Protein AF-X0TA16-F1 (afdb_monomer_lite)

Secondary structure (DSSP, 8-state):
-------------S------TT----------S-B-TTS-BHHHHHHHHHHTS-TTTHHHHHHHHHHHHTTT-TTHHHHHHHHHHHHGGGSSS-PPPPHHHHT-

Organism: NCBI:txid412755

Sequence (104 aa):
MKAKTDRLRVTRTQHRFLPDPQRVILRPFLPGEEVFVDGRSRVGLVLDRILALPEEEIPAAWEEVRAAFSFRHRDLESVLEDHFRLVSRHIEDPEPLSPERERL

Structure (mmCIF, N/CA/C/O backbone):
data_AF-X0TA16-F1
#
_entry.id   AF-X0TA16-F1
#
loop_
_atom_site.group_PDB
_atom_site.id
_atom_site.type_symbol
_atom_site.label_atom_id
_atom_site.label_alt_id
_atom_site.label_comp_id
_atom_site.label_asym_id
_atom_site.label_entity_id
_atom_site.label_seq_id
_atom_site.pdbx_PDB_ins_code
_atom_site.Cartn_x
_atom_site.Cartn_y
_atom_site.Cartn_z
_atom_site.occupancy
_atom_site.B_iso_or_equiv
_atom_site.auth_seq_id
_atom_site.auth_comp_id
_atom_site.auth_asym_id
_atom_site.auth_atom_id
_atom_site.pdbx_PDB_model_num
ATOM 1 N N . MET A 1 1 ? -10.951 -36.074 34.759 1.00 42.47 1 MET A N 1
ATOM 2 C CA . MET A 1 1 ? -11.322 -34.827 35.467 1.00 42.47 1 MET A CA 1
ATOM 3 C C . MET A 1 1 ? -11.616 -33.757 34.419 1.00 42.47 1 MET A C 1
ATOM 5 O O . MET A 1 1 ? -10.707 -33.402 33.686 1.00 42.47 1 MET A O 1
ATOM 9 N N . LYS A 1 2 ? -12.875 -33.318 34.257 1.00 46.97 2 LYS A N 1
ATOM 10 C CA . LYS A 1 2 ? -13.238 -32.230 33.325 1.00 46.97 2 LYS A CA 1
ATOM 11 C C . LYS A 1 2 ? -13.129 -30.893 34.060 1.00 46.97 2 LYS A C 1
ATOM 13 O O . LYS A 1 2 ? -13.751 -30.738 35.108 1.00 46.97 2 LYS A O 1
ATOM 18 N N . ALA A 1 3 ? -12.353 -29.951 33.526 1.00 57.47 3 ALA A N 1
ATOM 19 C CA . ALA A 1 3 ? -12.289 -28.593 34.054 1.00 57.47 3 ALA A CA 1
ATOM 20 C C . ALA A 1 3 ? -13.668 -27.925 33.928 1.00 57.47 3 ALA A C 1
ATOM 22 O O . ALA A 1 3 ? -14.276 -27.921 32.857 1.00 57.47 3 ALA A O 1
ATOM 23 N N . LYS A 1 4 ? -14.179 -27.398 35.043 1.00 61.16 4 LYS A N 1
ATOM 24 C CA . LYS A 1 4 ? -15.394 -26.583 35.093 1.00 61.16 4 LYS A CA 1
ATOM 25 C C . LYS A 1 4 ? -15.046 -25.236 34.457 1.00 61.16 4 LYS A C 1
ATOM 27 O O . LYS A 1 4 ? -14.289 -24.469 35.042 1.00 61.16 4 LYS A O 1
ATOM 32 N N . THR A 1 5 ? -15.547 -24.963 33.257 1.00 68.56 5 THR A N 1
ATOM 33 C CA . THR A 1 5 ? -15.447 -23.626 32.663 1.00 68.56 5 THR A CA 1
ATOM 34 C C . THR A 1 5 ? -16.354 -22.699 33.458 1.00 68.56 5 THR A C 1
ATOM 36 O O . THR A 1 5 ? -17.576 -22.731 33.302 1.00 68.56 5 THR A O 1
ATOM 39 N N . ASP A 1 6 ? -15.763 -21.928 34.365 1.00 76.00 6 ASP A N 1
ATOM 40 C CA . ASP A 1 6 ? -16.482 -20.888 35.084 1.00 76.00 6 ASP A CA 1
ATOM 41 C C . ASP A 1 6 ? -16.924 -19.812 34.083 1.00 76.00 6 ASP A C 1
ATOM 43 O O . ASP A 1 6 ? -16.156 -19.393 33.210 1.00 76.00 6 ASP A O 1
ATOM 47 N N . ARG A 1 7 ? -18.198 -19.420 34.129 1.00 78.50 7 ARG A N 1
ATOM 48 C CA . ARG A 1 7 ? -18.746 -18.461 33.163 1.00 78.50 7 ARG A CA 1
ATOM 49 C C . ARG A 1 7 ? -18.310 -17.060 33.569 1.00 78.50 7 ARG A C 1
ATOM 51 O O . ARG A 1 7 ? -18.802 -16.522 34.558 1.00 78.50 7 ARG A O 1
ATOM 58 N N . LEU A 1 8 ? -17.437 -16.450 32.768 1.00 86.44 8 LEU A N 1
ATOM 59 C CA . LEU A 1 8 ? -17.092 -15.034 32.896 1.00 86.44 8 LEU A CA 1
ATOM 60 C C . LEU A 1 8 ? -18.375 -14.188 32.867 1.00 86.44 8 LEU A C 1
ATOM 62 O O . LEU A 1 8 ? -19.149 -14.244 31.908 1.00 86.44 8 LEU A O 1
ATOM 66 N N . ARG A 1 9 ? -18.611 -13.404 33.926 1.00 88.69 9 ARG A N 1
ATOM 67 C CA . ARG A 1 9 ? -19.695 -12.415 33.952 1.00 88.69 9 ARG A CA 1
ATOM 68 C C . ARG A 1 9 ? -19.293 -11.234 33.076 1.00 88.69 9 ARG A C 1
ATOM 70 O O . ARG A 1 9 ? -18.419 -10.457 33.446 1.00 88.69 9 ARG A O 1
ATOM 77 N N . VAL A 1 10 ? -19.941 -11.111 31.922 1.00 90.19 10 VAL A N 1
ATOM 78 C CA . VAL A 1 10 ? -19.732 -10.010 30.976 1.00 90.19 10 VAL A CA 1
ATOM 79 C C . VAL A 1 10 ? -20.980 -9.130 30.960 1.00 90.19 10 VAL A C 1
ATOM 81 O O . VAL A 1 10 ? -22.078 -9.625 30.709 1.00 90.19 10 VAL A O 1
ATOM 84 N N . THR A 1 11 ? -20.816 -7.827 31.193 1.00 91.81 11 THR A N 1
ATOM 85 C CA . THR A 1 11 ? -21.889 -6.827 31.070 1.00 91.81 11 THR A CA 1
ATOM 86 C C . THR A 1 11 ? -21.610 -5.952 29.856 1.00 91.81 11 THR A C 1
ATOM 88 O O . THR A 1 11 ? -20.540 -5.353 29.751 1.00 91.81 11 THR A O 1
ATOM 91 N N . ARG A 1 12 ? -22.562 -5.869 28.920 1.00 91.06 12 ARG A N 1
ATOM 92 C CA . ARG A 1 12 ? -22.422 -5.013 27.736 1.00 91.06 12 ARG A CA 1
ATOM 93 C C . ARG A 1 12 ? -22.478 -3.543 28.154 1.00 91.06 12 ARG A C 1
ATOM 95 O O . ARG A 1 12 ? -23.380 -3.141 28.882 1.00 91.06 12 ARG A O 1
ATOM 102 N N . THR A 1 13 ? -21.531 -2.743 27.676 1.00 95.19 13 THR A N 1
ATOM 103 C CA . THR A 1 13 ? -21.551 -1.292 27.901 1.00 95.19 13 THR A CA 1
ATOM 104 C C . THR A 1 13 ? -22.472 -0.594 26.891 1.00 95.19 13 THR A C 1
ATOM 106 O O . THR A 1 13 ? -22.822 -1.168 25.859 1.00 95.19 13 THR A O 1
ATOM 109 N N . GLN A 1 14 ? -22.864 0.651 27.176 1.00 95.44 14 GLN A N 1
ATOM 110 C CA . GLN A 1 14 ? -23.693 1.466 26.273 1.00 95.44 14 GLN A CA 1
ATOM 111 C C . GLN A 1 14 ? -22.920 1.987 25.043 1.00 95.44 14 GLN A C 1
ATOM 113 O O . GLN A 1 14 ? -23.527 2.508 24.109 1.00 95.44 14 GLN A O 1
ATOM 118 N N . HIS A 1 15 ? -21.588 1.853 25.021 1.00 94.94 15 HIS A N 1
ATOM 119 C CA . HIS A 1 15 ? -20.748 2.354 23.935 1.00 94.94 15 HIS A CA 1
ATOM 120 C C . HIS A 1 15 ? -21.041 1.609 22.627 1.00 94.94 15 HIS A C 1
ATOM 122 O O . HIS A 1 15 ? -21.081 0.375 22.585 1.00 94.94 15 HIS A O 1
ATOM 128 N N . ARG A 1 16 ? -21.210 2.366 21.540 1.00 91.00 16 ARG A N 1
ATOM 129 C CA . ARG A 1 16 ? -21.351 1.837 20.182 1.00 91.00 16 ARG A CA 1
ATOM 130 C C . ARG A 1 16 ? -20.199 2.340 19.326 1.00 91.00 16 ARG A C 1
ATOM 132 O O . ARG A 1 16 ? -20.000 3.543 19.206 1.00 91.00 16 ARG A O 1
ATOM 139 N N . PHE A 1 17 ? -19.474 1.413 18.715 1.00 87.31 17 PHE A N 1
ATOM 140 C CA . PHE A 1 17 ? -18.512 1.721 17.665 1.00 87.31 17 PHE A CA 1
ATOM 141 C C . PHE A 1 17 ? -19.229 1.574 16.326 1.00 87.31 17 PHE A C 1
ATOM 143 O O . PHE A 1 17 ? -19.694 0.484 15.993 1.00 87.31 17 PHE A O 1
ATOM 150 N N . LEU A 1 18 ? -19.384 2.684 15.609 1.00 91.50 18 LEU A N 1
ATOM 151 C CA . LEU A 1 18 ? -19.914 2.691 14.249 1.00 91.50 18 LEU A CA 1
ATOM 152 C C . LEU A 1 18 ? -18.765 2.511 13.248 1.00 91.50 18 LEU A C 1
ATOM 154 O O . LEU A 1 18 ? -17.624 2.853 13.580 1.00 91.50 18 LEU A O 1
ATOM 158 N N . PRO A 1 19 ? -19.045 1.987 12.042 1.00 88.56 19 PRO A N 1
ATOM 159 C CA . PRO A 1 19 ? -18.080 2.010 10.955 1.00 88.56 19 PRO A CA 1
ATOM 160 C C . PRO A 1 19 ? -17.626 3.443 10.690 1.00 88.56 19 PRO A C 1
ATOM 162 O O . PRO A 1 19 ? -18.442 4.358 10.596 1.00 88.56 19 PRO A O 1
ATOM 165 N N . ASP A 1 20 ? -16.320 3.616 10.574 1.00 88.38 20 ASP A N 1
ATOM 166 C CA . ASP A 1 20 ? -15.684 4.888 10.278 1.00 88.38 20 ASP A CA 1
ATOM 167 C C . ASP A 1 20 ? -14.619 4.603 9.213 1.00 88.38 20 ASP A C 1
ATOM 169 O O . ASP A 1 20 ? -13.615 3.957 9.527 1.00 88.38 20 ASP A O 1
ATOM 173 N N . PRO A 1 21 ? -14.840 5.012 7.950 1.00 84.62 21 PRO A N 1
ATOM 174 C CA . PRO A 1 21 ? -13.924 4.710 6.854 1.00 84.62 21 PRO A CA 1
ATOM 175 C C . PRO A 1 21 ? -12.555 5.381 7.025 1.00 84.62 21 PRO A C 1
ATOM 177 O O . PRO A 1 21 ? -11.609 5.011 6.339 1.00 84.62 21 PRO A O 1
ATOM 180 N N . GLN A 1 22 ? -12.416 6.334 7.954 1.00 82.88 22 GLN A N 1
ATOM 181 C CA . GLN A 1 22 ? -11.126 6.941 8.279 1.00 82.88 22 GLN A CA 1
ATOM 182 C C . GLN A 1 22 ? -10.277 6.058 9.209 1.00 82.88 22 GLN A C 1
ATOM 184 O O . GLN A 1 22 ? -9.081 6.312 9.369 1.00 82.88 22 GLN A O 1
ATOM 189 N N . ARG A 1 23 ? -10.862 5.018 9.825 1.00 86.38 23 ARG A N 1
ATOM 190 C CA . ARG A 1 23 ? -10.159 4.062 10.696 1.00 86.38 23 ARG A CA 1
ATOM 191 C C . ARG A 1 23 ? -9.557 2.931 9.878 1.00 86.38 23 ARG A C 1
ATOM 193 O O . ARG A 1 23 ? -10.067 1.812 9.851 1.00 86.38 23 ARG A O 1
ATOM 200 N N . VAL A 1 24 ? -8.447 3.242 9.230 1.00 88.25 24 VAL A N 1
ATOM 201 C CA . VAL A 1 24 ? -7.621 2.273 8.510 1.00 88.25 24 VAL A CA 1
ATOM 202 C C . VAL A 1 24 ? -6.568 1.649 9.431 1.00 88.25 24 VAL A C 1
ATOM 204 O O . VAL A 1 24 ? -6.139 2.254 10.416 1.00 88.25 24 VAL A O 1
ATOM 207 N N . ILE A 1 25 ? -6.163 0.417 9.125 1.00 91.00 25 ILE A N 1
ATOM 208 C CA . ILE A 1 25 ? -5.070 -0.290 9.801 1.00 91.00 25 ILE A CA 1
ATOM 209 C C . ILE A 1 25 ? -4.057 -0.744 8.755 1.00 91.00 25 ILE A C 1
ATOM 211 O O . ILE A 1 25 ? -4.448 -1.177 7.676 1.00 91.00 25 ILE A O 1
ATOM 215 N N . LEU A 1 26 ? -2.769 -0.730 9.095 1.00 91.31 26 LEU A N 1
ATOM 216 C CA . LEU A 1 26 ? -1.709 -1.261 8.230 1.00 91.31 26 LEU A CA 1
ATOM 217 C C . LEU A 1 26 ? -1.544 -2.779 8.368 1.00 91.31 26 LEU A C 1
ATOM 219 O O . LEU A 1 26 ? -0.446 -3.301 8.260 1.00 91.31 26 LEU A O 1
ATOM 223 N N . ARG A 1 27 ? -2.616 -3.514 8.672 1.00 90.69 27 ARG A N 1
ATOM 224 C CA . ARG A 1 27 ? -2.535 -4.975 8.681 1.00 90.69 27 ARG A CA 1
ATOM 225 C C . ARG A 1 27 ? -2.662 -5.450 7.233 1.00 90.69 27 ARG A C 1
ATOM 227 O O . ARG A 1 27 ? -3.699 -5.160 6.634 1.00 90.69 27 ARG A O 1
ATOM 234 N N . PRO A 1 28 ? -1.685 -6.193 6.684 1.00 87.94 28 PRO A N 1
ATOM 235 C CA . PRO A 1 28 ? -1.768 -6.640 5.307 1.00 87.94 28 PRO A CA 1
ATOM 236 C C . PRO A 1 28 ? -2.958 -7.587 5.166 1.00 87.94 28 PRO A C 1
ATOM 238 O O . PRO A 1 28 ? -3.153 -8.502 5.975 1.00 87.94 28 PRO A O 1
ATOM 241 N N . PHE A 1 29 ? -3.768 -7.347 4.141 1.00 85.00 29 PHE A N 1
ATOM 242 C CA . PHE A 1 29 ? -4.852 -8.231 3.745 1.00 85.00 29 PHE A CA 1
ATOM 243 C C . PHE A 1 29 ? -4.453 -8.898 2.435 1.00 85.00 29 PHE A C 1
ATOM 245 O O . PHE A 1 29 ? -4.476 -8.266 1.382 1.00 85.00 29 PHE A O 1
ATOM 252 N N . LEU A 1 30 ? -4.055 -10.167 2.515 1.00 78.88 30 LEU A N 1
ATOM 253 C CA . LEU A 1 30 ? -3.643 -10.960 1.361 1.00 78.88 30 LEU A CA 1
ATOM 254 C C . LEU A 1 30 ? -4.791 -11.897 0.968 1.00 78.88 30 LEU A C 1
ATOM 256 O O . LEU A 1 30 ? -4.950 -12.948 1.594 1.00 78.88 30 LEU A O 1
ATOM 260 N N . PRO A 1 31 ? -5.615 -11.542 -0.034 1.00 64.75 31 PRO A N 1
ATOM 261 C CA . PRO A 1 31 ? -6.642 -12.433 -0.557 1.00 64.75 31 PRO A CA 1
ATOM 262 C C . PRO A 1 31 ? -5.979 -13.574 -1.345 1.00 64.75 31 PRO A C 1
ATOM 264 O O . PRO A 1 31 ? -5.802 -13.502 -2.559 1.00 64.75 31 PRO A O 1
ATOM 267 N N . GLY A 1 32 ? -5.548 -14.604 -0.616 1.00 59.34 32 GLY A N 1
ATOM 268 C CA . GLY A 1 32 ? -4.853 -15.782 -1.139 1.00 59.34 32 GLY A CA 1
ATOM 269 C C . GLY A 1 32 ? -5.695 -17.061 -1.194 1.00 59.34 32 GLY A C 1
ATOM 270 O O . GLY A 1 32 ? -5.206 -18.062 -1.702 1.00 59.34 32 GLY A O 1
ATOM 271 N N . GLU A 1 33 ? -6.936 -17.050 -0.695 1.00 54.66 33 GLU A N 1
ATOM 272 C CA . GLU A 1 33 ? -7.827 -18.232 -0.697 1.00 54.66 33 GLU A CA 1
ATOM 273 C C . GLU A 1 33 ? -8.896 -18.194 -1.803 1.00 54.66 33 GLU A C 1
ATOM 275 O O . GLU A 1 33 ? -9.534 -19.202 -2.095 1.00 54.66 33 GLU A O 1
ATOM 280 N N . GLU A 1 34 ? -9.064 -17.052 -2.469 1.00 61.84 34 GLU A N 1
ATOM 281 C CA . GLU A 1 34 ? -10.001 -16.883 -3.581 1.00 61.84 34 GLU A CA 1
ATOM 282 C C . GLU A 1 34 ? -9.235 -16.999 -4.904 1.00 61.84 34 GLU A C 1
ATOM 284 O O . GLU A 1 34 ? -8.853 -16.002 -5.520 1.00 61.84 34 GLU A O 1
ATOM 289 N N . VAL A 1 35 ? -8.943 -18.234 -5.316 1.00 62.88 35 VAL A N 1
ATOM 290 C CA . VAL A 1 35 ? -8.475 -18.515 -6.680 1.00 62.88 35 VAL A CA 1
ATOM 291 C C . VAL A 1 35 ? -9.673 -18.345 -7.614 1.00 62.88 35 VAL A C 1
ATOM 293 O O . VAL A 1 35 ? -10.704 -18.995 -7.427 1.00 62.88 35 VAL A O 1
ATOM 296 N N . PHE A 1 36 ? -9.567 -17.447 -8.595 1.00 66.56 36 PHE A N 1
ATOM 297 C CA . PHE A 1 36 ? -10.617 -17.272 -9.597 1.00 66.56 36 PHE A CA 1
ATOM 298 C C . PHE A 1 36 ? -10.734 -18.520 -10.484 1.00 66.56 36 PHE A C 1
ATOM 300 O O . PHE A 1 36 ? -9.832 -19.353 -10.546 1.00 66.56 36 PHE A O 1
ATOM 307 N N . VAL A 1 37 ? -11.853 -18.653 -11.203 1.00 69.38 37 VAL A N 1
ATOM 308 C CA . VAL A 1 37 ? -12.117 -19.801 -12.097 1.00 69.38 37 VAL A CA 1
ATOM 309 C C . VAL A 1 37 ? -11.015 -19.982 -13.154 1.00 69.38 37 VAL A C 1
ATOM 311 O O . VAL A 1 37 ? -10.784 -21.093 -13.619 1.00 69.38 37 VAL A O 1
ATOM 314 N N . ASP A 1 38 ? -10.310 -18.907 -13.506 1.00 73.62 38 ASP A N 1
ATOM 315 C CA . ASP A 1 38 ? -9.193 -18.892 -14.455 1.00 73.62 38 ASP A CA 1
ATOM 316 C C . ASP A 1 38 ? -7.822 -19.215 -13.822 1.00 73.62 38 ASP A C 1
ATOM 318 O O . ASP A 1 38 ? -6.798 -19.120 -14.494 1.00 73.62 38 ASP A O 1
ATOM 322 N N . GLY A 1 39 ? -7.786 -19.596 -12.540 1.00 73.50 39 GLY A N 1
ATOM 323 C CA . GLY A 1 39 ? -6.569 -19.979 -11.823 1.00 73.50 39 GLY A CA 1
ATOM 324 C C . GLY A 1 39 ? -5.735 -18.808 -11.297 1.00 73.50 39 GLY A C 1
ATOM 325 O O . GLY A 1 39 ? -4.729 -19.044 -10.627 1.00 73.50 39 GLY A O 1
ATOM 326 N N . ARG A 1 40 ? -6.134 -17.552 -11.547 1.00 75.94 40 ARG A N 1
ATOM 327 C CA . ARG A 1 40 ? -5.396 -16.378 -11.060 1.00 75.94 40 ARG A CA 1
ATOM 328 C C . ARG A 1 40 ? -5.761 -16.057 -9.616 1.00 75.94 40 ARG A C 1
ATOM 330 O O . ARG A 1 40 ? -6.921 -16.145 -9.210 1.00 75.94 40 ARG A O 1
ATOM 337 N N . SER A 1 41 ? -4.766 -15.649 -8.830 1.00 83.25 41 SER A N 1
ATOM 338 C CA . SER A 1 41 ? -4.998 -15.119 -7.486 1.00 83.25 41 SER A CA 1
ATOM 339 C C . SER A 1 41 ? -5.341 -13.633 -7.560 1.00 83.25 41 SER A C 1
ATOM 341 O O . SER A 1 41 ? -4.843 -12.897 -8.417 1.00 83.25 41 SER A O 1
ATOM 343 N N . ARG A 1 42 ? -6.167 -13.159 -6.624 1.00 85.19 42 ARG A N 1
ATOM 344 C CA . ARG A 1 42 ? -6.461 -11.726 -6.514 1.00 85.19 42 ARG A CA 1
ATOM 345 C C . ARG A 1 42 ? -5.207 -10.889 -6.254 1.00 85.19 42 ARG A C 1
ATOM 347 O O . ARG A 1 42 ? -5.140 -9.767 -6.741 1.00 85.19 42 ARG A O 1
ATOM 354 N N . VAL A 1 43 ? -4.233 -11.434 -5.522 1.00 87.44 43 VAL A N 1
ATOM 355 C CA . VAL A 1 43 ? -2.933 -10.783 -5.294 1.00 87.44 43 VAL A CA 1
ATOM 356 C C . VAL A 1 43 ? -2.195 -10.577 -6.617 1.00 87.44 43 VAL A C 1
ATOM 358 O O . VAL A 1 43 ? -1.809 -9.449 -6.903 1.00 87.44 43 VAL A O 1
ATOM 361 N N . GLY A 1 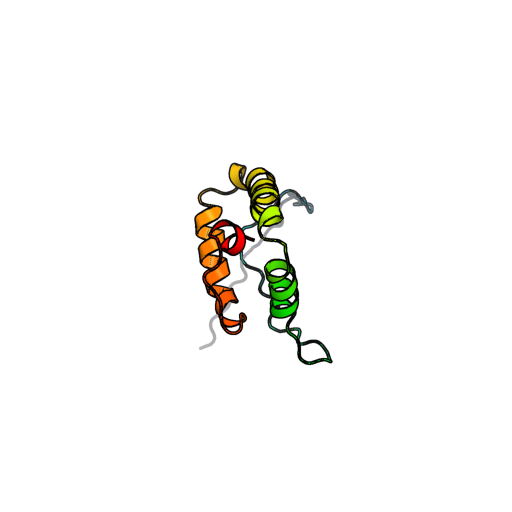44 ? -2.081 -11.616 -7.455 1.00 87.31 44 GLY A N 1
ATOM 362 C CA . GLY A 1 44 ? -1.414 -11.5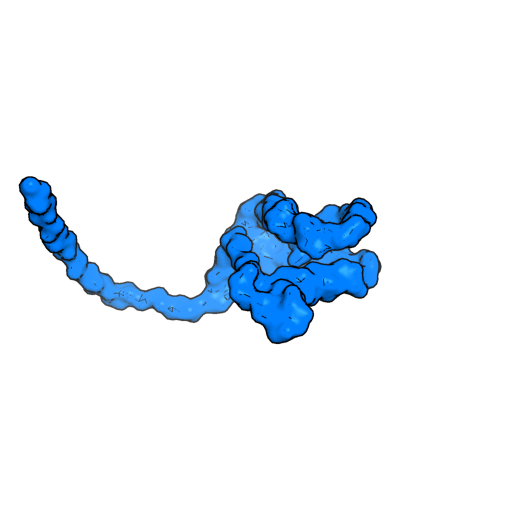20 -8.761 1.00 87.31 44 GLY A CA 1
ATOM 363 C C . GLY A 1 44 ? -2.031 -10.441 -9.652 1.00 87.31 44 GLY A C 1
ATOM 364 O O . GLY A 1 44 ? -1.331 -9.559 -10.122 1.00 87.31 44 GLY A O 1
ATOM 365 N N . LEU A 1 45 ? -3.365 -10.404 -9.758 1.00 88.25 45 LEU A N 1
ATOM 366 C CA . LEU A 1 45 ? -4.066 -9.386 -10.557 1.00 88.25 45 LEU A CA 1
ATOM 367 C C . LEU A 1 45 ? -3.850 -7.942 -10.083 1.00 88.25 45 LEU A C 1
ATOM 369 O O . LEU A 1 45 ? -4.024 -7.005 -10.862 1.00 88.25 45 LEU A O 1
ATOM 373 N N . VAL A 1 46 ? -3.592 -7.735 -8.791 1.00 90.25 46 VAL A N 1
ATOM 374 C CA . VAL A 1 46 ? -3.277 -6.403 -8.256 1.00 90.25 46 VAL A CA 1
ATOM 375 C C . VAL A 1 46 ? -1.829 -6.051 -8.571 1.00 90.25 46 VAL A C 1
ATOM 377 O O . VAL A 1 46 ? -1.587 -4.947 -9.053 1.00 90.25 46 VAL A O 1
ATOM 380 N N . LEU A 1 47 ? -0.901 -6.993 -8.383 1.00 90.38 47 LEU A N 1
ATOM 381 C CA . LEU A 1 47 ? 0.506 -6.801 -8.734 1.00 90.38 47 LEU A CA 1
ATOM 382 C C . LEU A 1 47 ? 0.675 -6.499 -10.223 1.00 90.38 47 LEU A C 1
ATOM 384 O O . LEU A 1 47 ? 1.330 -5.518 -10.547 1.00 90.38 47 LEU A O 1
ATOM 388 N N . ASP A 1 48 ? 0.002 -7.231 -11.115 1.00 90.94 48 ASP A N 1
ATOM 389 C CA . ASP A 1 48 ? 0.043 -6.981 -12.564 1.00 90.94 48 ASP A CA 1
ATOM 390 C C . ASP A 1 48 ? -0.321 -5.529 -12.906 1.00 90.94 48 ASP A C 1
ATOM 392 O O . ASP A 1 48 ? 0.290 -4.910 -13.773 1.00 90.94 48 ASP A O 1
ATOM 396 N N . ARG A 1 49 ? -1.311 -4.953 -12.209 1.00 92.88 49 ARG A N 1
ATOM 397 C CA . ARG A 1 49 ? -1.731 -3.560 -12.425 1.00 92.88 49 ARG A CA 1
ATOM 398 C C . ARG A 1 49 ? -0.694 -2.566 -11.925 1.00 92.88 49 ARG A C 1
ATOM 400 O O . ARG A 1 49 ? -0.450 -1.585 -12.613 1.00 92.88 49 ARG A O 1
ATOM 407 N N . ILE A 1 50 ? -0.108 -2.812 -10.753 1.00 93.56 50 ILE A N 1
ATOM 408 C CA . ILE A 1 50 ? 0.938 -1.953 -10.179 1.00 93.56 50 ILE A CA 1
ATOM 409 C C . ILE A 1 50 ? 2.200 -2.014 -11.046 1.00 93.56 50 ILE A C 1
ATOM 411 O O . ILE A 1 50 ? 2.798 -0.982 -11.327 1.00 93.56 50 ILE A O 1
ATOM 415 N N . LEU A 1 51 ? 2.583 -3.200 -11.527 1.00 92.69 51 LEU A N 1
ATOM 416 C CA . LEU A 1 51 ? 3.724 -3.393 -12.425 1.00 92.69 51 LEU A CA 1
ATOM 417 C C . LE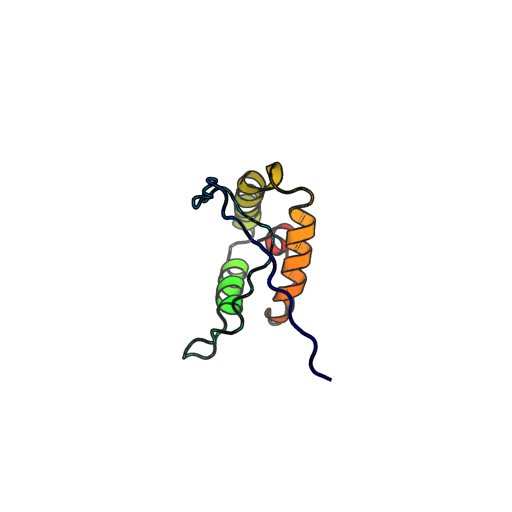U A 1 51 ? 3.486 -2.780 -13.814 1.00 92.69 51 LEU A C 1
ATOM 419 O O . LEU A 1 51 ? 4.426 -2.289 -14.428 1.00 92.69 51 LEU A O 1
ATOM 423 N N . ALA A 1 52 ? 2.238 -2.732 -14.285 1.00 94.06 52 ALA A N 1
ATOM 424 C CA . ALA A 1 52 ? 1.880 -2.090 -15.550 1.00 94.06 52 ALA A CA 1
ATOM 425 C C . ALA A 1 52 ? 1.815 -0.551 -15.491 1.00 94.06 52 ALA A C 1
ATOM 427 O O . ALA A 1 52 ? 1.671 0.074 -16.543 1.00 94.06 52 ALA A O 1
ATOM 428 N N . LEU A 1 53 ? 1.899 0.071 -14.305 1.00 95.25 53 LEU A N 1
ATOM 429 C CA . LEU A 1 53 ? 1.954 1.533 -14.202 1.00 95.25 53 LEU A CA 1
ATOM 430 C C . LEU A 1 53 ? 3.230 2.074 -14.878 1.00 95.25 53 LEU A C 1
ATOM 432 O O . LEU A 1 53 ? 4.312 1.519 -14.638 1.00 95.25 53 LEU A O 1
ATOM 436 N N . PRO A 1 54 ? 3.139 3.154 -15.678 1.00 95.19 54 PRO A N 1
ATOM 437 C CA . PRO A 1 54 ? 4.309 3.841 -16.221 1.00 95.19 54 PRO A CA 1
ATOM 438 C C . PRO A 1 54 ? 5.220 4.357 -15.103 1.00 95.19 54 PRO A C 1
ATOM 440 O O . PRO A 1 54 ? 4.736 4.818 -14.069 1.00 95.19 54 PRO A O 1
ATOM 443 N N . GLU A 1 55 ? 6.540 4.298 -15.295 1.00 93.12 55 GLU A N 1
ATOM 444 C CA . GLU A 1 55 ? 7.501 4.689 -14.251 1.00 93.12 55 GLU A CA 1
ATOM 445 C C . GLU A 1 55 ? 7.369 6.171 -13.869 1.00 93.12 55 GLU A C 1
ATOM 447 O O . GLU A 1 55 ? 7.555 6.541 -12.714 1.00 93.12 55 GLU A O 1
ATOM 452 N N . GLU A 1 56 ? 6.964 7.021 -14.810 1.00 96.00 56 GLU A N 1
ATOM 453 C CA . GLU A 1 56 ? 6.692 8.439 -14.583 1.00 96.00 56 GLU A CA 1
ATOM 454 C C . GLU A 1 56 ? 5.465 8.711 -13.692 1.00 96.00 56 GLU A C 1
ATOM 456 O O . GLU A 1 56 ? 5.377 9.784 -13.092 1.00 96.00 56 GLU A O 1
ATOM 461 N N . GLU A 1 57 ? 4.530 7.760 -13.575 1.00 96.88 57 GLU A N 1
ATOM 462 C CA . GLU A 1 57 ? 3.321 7.893 -12.747 1.00 96.88 57 GLU A CA 1
ATOM 463 C C . GLU A 1 57 ? 3.552 7.436 -11.298 1.00 96.88 57 GLU A C 1
ATOM 465 O O . GLU A 1 57 ? 2.858 7.893 -10.383 1.00 96.88 57 GLU A O 1
ATOM 470 N N . ILE A 1 58 ? 4.554 6.582 -11.067 1.00 97.06 58 ILE A N 1
ATOM 471 C CA . ILE A 1 58 ? 4.848 5.984 -9.757 1.00 97.06 58 ILE A CA 1
ATOM 472 C C . ILE A 1 58 ? 5.076 7.033 -8.657 1.00 97.06 58 ILE A C 1
ATOM 474 O O . ILE A 1 58 ? 4.447 6.906 -7.602 1.00 97.06 58 ILE A O 1
ATOM 478 N N . PRO A 1 59 ? 5.889 8.096 -8.847 1.00 97.12 59 PRO A N 1
ATOM 479 C CA . PRO A 1 59 ? 6.120 9.076 -7.787 1.00 97.12 59 PRO A CA 1
ATOM 480 C C . PRO A 1 59 ? 4.843 9.806 -7.362 1.00 97.12 59 PRO A C 1
ATOM 482 O O . PRO A 1 59 ? 4.647 10.076 -6.178 1.00 97.12 59 PRO A O 1
ATOM 485 N N . ALA A 1 60 ? 3.955 10.108 -8.315 1.00 97.44 60 ALA A N 1
ATOM 486 C CA . ALA A 1 60 ? 2.696 10.787 -8.032 1.00 97.44 60 ALA A CA 1
ATOM 487 C C . ALA A 1 60 ? 1.721 9.873 -7.274 1.00 97.44 60 ALA A C 1
ATOM 489 O O . ALA A 1 60 ? 1.133 10.301 -6.280 1.00 97.44 60 ALA A O 1
ATOM 490 N N . ALA A 1 61 ? 1.600 8.611 -7.700 1.00 97.25 61 ALA A N 1
ATOM 491 C CA . ALA A 1 61 ? 0.779 7.614 -7.018 1.00 97.25 61 ALA A CA 1
ATOM 492 C C . ALA A 1 61 ? 1.276 7.353 -5.586 1.00 97.25 61 ALA A C 1
ATOM 494 O O . ALA A 1 61 ? 0.484 7.319 -4.641 1.00 97.25 61 ALA A O 1
ATOM 495 N N . TRP A 1 62 ? 2.594 7.228 -5.405 1.00 97.44 62 TRP A N 1
ATOM 496 C CA . TRP A 1 62 ? 3.195 7.060 -4.085 1.00 97.44 62 TRP A CA 1
ATOM 497 C C . TRP A 1 62 ? 2.928 8.269 -3.179 1.00 97.44 62 TRP A C 1
ATOM 499 O O . TRP A 1 62 ? 2.521 8.105 -2.027 1.00 97.44 62 TRP A O 1
ATOM 509 N N . GLU A 1 63 ? 3.088 9.4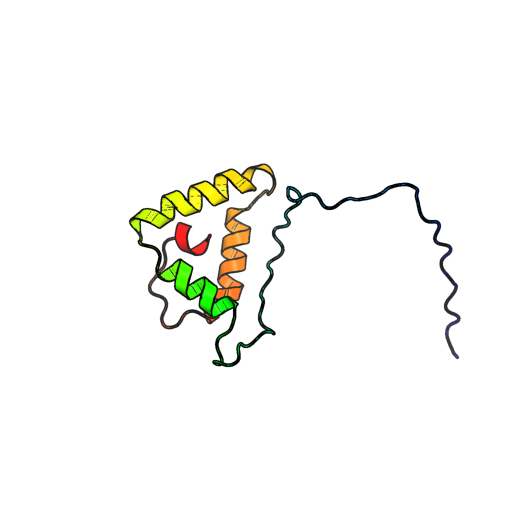91 -3.690 1.00 97.75 63 GLU A N 1
ATOM 510 C CA . GLU A 1 63 ? 2.819 10.700 -2.910 1.00 97.75 63 GLU A CA 1
ATOM 511 C C . GLU A 1 63 ? 1.356 10.822 -2.470 1.00 97.75 63 GLU A C 1
ATOM 513 O O . GLU A 1 63 ? 1.089 11.245 -1.342 1.00 97.75 63 GLU A O 1
ATOM 518 N N . GLU A 1 64 ? 0.402 10.384 -3.294 1.00 97.31 64 GLU A N 1
ATOM 519 C CA . GLU A 1 64 ? -1.011 10.334 -2.912 1.00 97.31 64 GLU A CA 1
ATOM 520 C C . GLU A 1 64 ? -1.242 9.395 -1.714 1.00 97.31 64 GLU A C 1
ATOM 522 O O . GLU A 1 64 ? -1.862 9.787 -0.717 1.00 97.31 64 GLU A O 1
ATOM 527 N N . VAL A 1 65 ? -0.679 8.183 -1.759 1.00 95.12 65 VAL A N 1
ATOM 528 C CA . VAL A 1 65 ? -0.751 7.207 -0.658 1.00 95.12 65 VAL A CA 1
ATOM 529 C C . VAL A 1 65 ? -0.071 7.762 0.598 1.00 95.12 65 VAL A C 1
ATOM 531 O O . VAL A 1 65 ? -0.649 7.755 1.693 1.00 95.12 65 VAL A O 1
ATOM 534 N N . ARG A 1 66 ? 1.141 8.305 0.458 1.00 96.12 66 ARG A N 1
ATOM 535 C CA . ARG A 1 66 ? 1.918 8.860 1.570 1.00 96.12 66 ARG A CA 1
ATOM 536 C C . ARG A 1 66 ? 1.184 10.018 2.241 1.00 96.12 66 ARG A C 1
ATOM 538 O O . ARG A 1 66 ? 1.074 10.039 3.471 1.00 96.12 66 ARG A O 1
ATOM 545 N N . ALA A 1 67 ? 0.639 10.956 1.470 1.00 95.94 67 ALA A N 1
ATOM 546 C CA . ALA A 1 67 ? -0.125 12.085 1.993 1.00 95.94 67 ALA A CA 1
ATOM 547 C C . ALA A 1 67 ? -1.407 11.630 2.708 1.00 95.94 67 ALA A C 1
ATOM 549 O O . ALA A 1 67 ? -1.755 12.163 3.766 1.00 95.94 67 ALA A O 1
ATOM 550 N N . ALA A 1 68 ? -2.084 10.608 2.179 1.00 93.00 68 ALA A N 1
ATOM 551 C CA . ALA A 1 68 ? -3.317 10.096 2.760 1.00 93.00 68 ALA A CA 1
ATOM 552 C C . ALA A 1 68 ? -3.103 9.401 4.114 1.00 93.00 68 ALA A C 1
ATOM 554 O O . ALA A 1 68 ? -3.986 9.487 4.976 1.00 93.00 68 ALA A O 1
ATOM 555 N N . PHE A 1 69 ? -1.963 8.727 4.324 1.00 93.62 69 PHE A N 1
ATOM 556 C CA . PHE A 1 69 ? -1.797 7.776 5.433 1.00 93.62 69 PHE A CA 1
ATOM 557 C C . PHE A 1 69 ? -0.655 8.077 6.417 1.00 93.62 69 PHE A C 1
ATOM 559 O O . PHE A 1 69 ? -0.765 7.678 7.581 1.00 93.62 69 PHE A O 1
ATOM 566 N N . SER A 1 70 ? 0.391 8.811 6.022 1.00 93.81 70 SER A N 1
ATOM 567 C CA . SER A 1 70 ? 1.593 9.029 6.858 1.00 93.81 70 SER A CA 1
ATOM 568 C C . SER A 1 70 ? 1.288 9.649 8.223 1.00 93.81 70 SER A C 1
ATOM 570 O O . SER A 1 70 ? 1.854 9.251 9.237 1.00 93.81 70 SER A O 1
ATOM 572 N N . PHE A 1 71 ? 0.335 10.579 8.288 1.00 93.00 71 PHE A N 1
ATOM 573 C CA . PHE A 1 71 ? 0.020 11.271 9.538 1.00 93.00 71 PHE A CA 1
ATOM 574 C C . PHE A 1 71 ? -0.648 10.379 10.598 1.00 93.00 71 PHE A C 1
ATOM 576 O O . PHE A 1 71 ? -0.633 10.719 11.781 1.00 93.00 71 PHE A O 1
ATOM 583 N N . ARG A 1 72 ? -1.266 9.259 10.192 1.00 90.38 72 ARG A N 1
ATOM 584 C CA . ARG A 1 72 ? -1.937 8.312 11.106 1.00 90.38 72 ARG A CA 1
ATOM 585 C C . ARG A 1 72 ? -1.054 7.122 11.461 1.00 90.38 72 ARG A C 1
ATOM 587 O O . ARG A 1 72 ? -1.301 6.467 12.474 1.00 90.38 72 ARG A O 1
ATOM 594 N N . HIS A 1 73 ? -0.049 6.835 10.639 1.00 93.25 73 HIS A N 1
ATOM 595 C CA . HIS A 1 73 ? 0.780 5.650 10.770 1.00 93.25 73 HIS A CA 1
ATOM 596 C C . HIS A 1 73 ? 2.256 6.017 10.818 1.00 93.25 73 HIS A C 1
ATOM 598 O O . HIS A 1 73 ? 2.872 6.346 9.805 1.00 93.25 73 HIS A O 1
ATOM 604 N N . ARG A 1 74 ? 2.831 5.907 12.017 1.00 90.69 74 ARG A N 1
ATOM 605 C CA . ARG A 1 74 ? 4.282 5.949 12.180 1.00 90.69 74 ARG A CA 1
ATOM 606 C C . ARG A 1 74 ? 4.903 4.797 11.385 1.00 90.69 74 ARG A C 1
ATOM 608 O O . ARG A 1 74 ? 4.340 3.704 11.372 1.00 90.69 74 ARG A O 1
ATOM 615 N N . ASP A 1 75 ? 6.040 5.063 10.752 1.00 93.75 75 ASP A N 1
ATOM 616 C CA . ASP A 1 75 ? 6.828 4.072 10.011 1.00 93.75 75 ASP A CA 1
ATOM 617 C C . ASP A 1 75 ? 6.101 3.476 8.781 1.00 93.75 75 ASP A C 1
ATOM 619 O O . ASP A 1 75 ? 6.426 2.372 8.355 1.00 93.75 75 ASP A O 1
ATOM 623 N N . LEU A 1 76 ? 5.131 4.206 8.196 1.00 95.38 76 LEU A N 1
ATOM 624 C CA . LEU A 1 76 ? 4.321 3.766 7.043 1.00 95.38 76 LEU A CA 1
ATOM 625 C C . LEU A 1 76 ? 5.160 3.118 5.931 1.00 95.38 76 LEU A C 1
ATOM 627 O O . LEU A 1 76 ? 4.815 2.040 5.464 1.00 95.38 76 LEU A O 1
ATOM 631 N N . GLU A 1 77 ? 6.253 3.765 5.531 1.00 95.75 77 GLU A N 1
ATOM 632 C CA . GLU A 1 77 ? 7.131 3.300 4.449 1.00 95.75 77 GLU A CA 1
ATOM 633 C C . GLU A 1 77 ? 7.752 1.939 4.757 1.00 95.75 77 GLU A C 1
ATOM 635 O O . GLU A 1 77 ? 7.594 1.006 3.976 1.00 95.75 77 GLU A O 1
ATOM 640 N N . SER A 1 78 ? 8.362 1.790 5.937 1.00 95.62 78 SER A N 1
ATOM 641 C CA . SER A 1 78 ? 8.954 0.519 6.372 1.00 95.62 78 SER A CA 1
ATOM 642 C C . SER A 1 78 ? 7.912 -0.594 6.455 1.00 95.62 78 SER A C 1
ATOM 644 O O . SER A 1 78 ? 8.215 -1.743 6.146 1.00 95.62 78 SER A O 1
ATOM 646 N N . VAL A 1 79 ? 6.684 -0.275 6.871 1.00 96.25 79 VAL A N 1
ATOM 647 C CA . VAL A 1 79 ? 5.597 -1.259 6.929 1.00 96.25 79 VAL A CA 1
ATOM 648 C C . VAL A 1 79 ? 5.171 -1.696 5.524 1.00 96.25 79 VAL A C 1
ATOM 650 O O . VAL A 1 79 ? 4.917 -2.879 5.309 1.00 96.25 79 VAL A O 1
ATOM 653 N N . LEU A 1 80 ? 5.111 -0.775 4.558 1.00 95.50 80 LEU A N 1
ATOM 654 C CA . LEU A 1 80 ? 4.782 -1.107 3.168 1.00 95.50 80 LEU A CA 1
ATOM 655 C C . LEU A 1 80 ? 5.896 -1.924 2.503 1.00 95.50 80 LEU A C 1
ATOM 657 O O . LEU A 1 80 ? 5.598 -2.915 1.845 1.00 95.50 80 LEU A O 1
ATOM 661 N N . GLU A 1 81 ? 7.162 -1.607 2.773 1.00 95.19 81 GLU A N 1
ATOM 662 C CA . GLU A 1 81 ? 8.309 -2.420 2.343 1.00 95.19 81 GLU A CA 1
ATOM 663 C C . GLU A 1 81 ? 8.250 -3.845 2.924 1.00 95.19 81 GLU A C 1
ATOM 665 O O . GLU A 1 81 ? 8.480 -4.830 2.219 1.00 95.19 81 GLU A O 1
ATOM 670 N N . ASP A 1 82 ? 7.891 -3.991 4.205 1.00 94.94 82 ASP A N 1
ATOM 671 C CA . ASP A 1 82 ? 7.678 -5.303 4.824 1.00 94.94 82 ASP A CA 1
ATOM 672 C C . ASP A 1 82 ? 6.510 -6.058 4.168 1.00 94.94 82 ASP A C 1
ATOM 674 O O . ASP A 1 82 ? 6.592 -7.273 3.969 1.00 94.94 82 ASP A O 1
ATOM 678 N N . HIS A 1 83 ? 5.431 -5.360 3.795 1.00 94.06 83 HIS A N 1
ATOM 679 C CA . HIS A 1 83 ? 4.310 -5.956 3.067 1.00 94.06 83 HIS A CA 1
ATOM 680 C C . HIS A 1 83 ? 4.697 -6.400 1.661 1.00 94.06 83 HIS A C 1
ATOM 682 O O . HIS A 1 83 ? 4.292 -7.487 1.247 1.00 94.06 83 HIS A O 1
ATOM 688 N N . PHE A 1 84 ? 5.506 -5.616 0.949 1.00 93.88 84 PHE A N 1
ATOM 689 C CA . PHE A 1 84 ? 6.009 -5.988 -0.367 1.00 93.88 84 PHE A CA 1
ATOM 690 C C . PHE A 1 84 ? 6.777 -7.307 -0.316 1.00 93.88 84 PHE A C 1
ATOM 692 O O . PHE A 1 84 ? 6.523 -8.203 -1.119 1.00 93.88 84 PHE A O 1
ATOM 699 N N . ARG A 1 85 ? 7.615 -7.514 0.708 1.00 92.38 85 ARG A N 1
ATOM 700 C CA . ARG A 1 85 ? 8.315 -8.798 0.912 1.00 92.38 85 ARG A CA 1
ATOM 701 C C . ARG A 1 85 ? 7.369 -9.992 1.090 1.00 92.38 85 ARG A C 1
ATOM 703 O O . ARG A 1 85 ? 7.764 -11.119 0.799 1.00 92.38 85 ARG A O 1
ATOM 710 N N . LEU A 1 86 ? 6.129 -9.787 1.551 1.00 90.81 86 LEU A N 1
ATOM 711 C CA . LEU A 1 86 ? 5.128 -10.861 1.650 1.00 90.81 86 LEU A CA 1
ATOM 712 C C . LEU A 1 86 ? 4.569 -11.271 0.282 1.00 90.81 86 LEU A C 1
ATOM 714 O O . LEU A 1 86 ? 4.134 -12.416 0.120 1.00 90.81 86 LEU A O 1
ATOM 718 N N . VAL A 1 87 ? 4.551 -10.347 -0.682 1.00 89.19 87 VAL A N 1
ATOM 719 C CA . VAL A 1 87 ? 3.917 -10.540 -1.992 1.00 89.19 87 VAL A CA 1
ATOM 720 C C . VAL A 1 87 ? 4.900 -10.647 -3.152 1.00 89.19 87 VAL A C 1
ATOM 722 O O . VAL A 1 87 ? 4.517 -11.175 -4.190 1.00 89.19 87 VAL A O 1
ATOM 725 N N . SER A 1 88 ? 6.162 -10.253 -2.978 1.00 89.81 88 SER A N 1
ATOM 726 C CA . SER A 1 88 ? 7.191 -10.265 -4.028 1.00 89.81 88 SER A CA 1
ATOM 727 C C . SER A 1 88 ? 7.399 -11.643 -4.659 1.00 89.81 88 SER A C 1
ATOM 729 O O . SER A 1 88 ? 7.688 -11.746 -5.844 1.00 89.81 88 SER A O 1
ATOM 731 N N . ARG A 1 89 ? 7.140 -12.722 -3.909 1.00 87.19 89 ARG A N 1
ATOM 732 C CA . ARG A 1 89 ? 7.134 -14.110 -4.412 1.00 87.19 89 ARG A CA 1
ATOM 733 C C . ARG A 1 89 ? 6.121 -14.391 -5.533 1.00 87.19 89 ARG A C 1
ATOM 735 O O . ARG A 1 89 ? 6.156 -15.473 -6.106 1.00 87.19 89 ARG A O 1
ATOM 742 N N . HIS A 1 90 ? 5.159 -13.497 -5.753 1.00 84.88 90 HIS A N 1
ATOM 743 C CA . HIS A 1 90 ? 4.155 -13.603 -6.812 1.00 84.88 90 HIS A CA 1
ATOM 744 C C . HIS A 1 90 ? 4.582 -12.894 -8.105 1.00 84.88 90 HIS A C 1
ATOM 746 O O . HIS A 1 90 ? 3.844 -12.967 -9.081 1.00 84.88 90 HIS A O 1
ATOM 752 N N . ILE A 1 91 ? 5.731 -12.211 -8.107 1.00 87.06 91 ILE A N 1
ATOM 753 C CA . ILE A 1 91 ? 6.285 -11.534 -9.279 1.00 87.06 91 ILE A CA 1
ATOM 754 C C . ILE A 1 91 ? 7.239 -12.505 -9.978 1.00 87.06 91 ILE A C 1
ATOM 756 O O . ILE A 1 91 ? 8.189 -12.997 -9.367 1.00 87.06 91 ILE A O 1
ATOM 760 N N . GLU A 1 92 ? 6.965 -12.799 -11.246 1.00 80.94 92 GLU A N 1
ATOM 761 C CA . GLU A 1 92 ? 7.862 -13.575 -12.105 1.00 80.94 92 GLU A CA 1
ATOM 762 C C . GLU A 1 92 ? 9.006 -12.668 -12.582 1.00 80.94 92 GLU A C 1
ATOM 764 O O . GLU A 1 92 ? 8.748 -11.561 -13.045 1.00 80.94 92 GLU A O 1
ATOM 769 N N . ASP A 1 93 ? 10.256 -13.121 -12.426 1.00 71.50 93 ASP A N 1
ATOM 770 C CA . ASP A 1 93 ? 11.483 -12.432 -12.862 1.00 71.50 93 ASP A CA 1
ATOM 771 C C . ASP A 1 93 ? 11.522 -10.913 -12.570 1.00 71.50 93 ASP A C 1
ATOM 773 O O . ASP A 1 93 ? 11.547 -10.099 -13.495 1.00 71.50 93 ASP A O 1
ATOM 777 N N . PRO A 1 94 ? 11.545 -10.492 -11.289 1.00 68.75 94 PRO A N 1
ATOM 778 C CA . PRO A 1 94 ? 11.540 -9.077 -10.952 1.00 68.75 94 PRO A CA 1
ATOM 779 C C . PRO A 1 94 ? 12.846 -8.409 -11.404 1.00 68.75 94 PRO A C 1
ATOM 781 O O . PRO A 1 94 ? 13.912 -8.629 -10.821 1.00 68.75 94 PRO A O 1
ATOM 784 N N . GLU A 1 95 ? 12.761 -7.538 -12.410 1.00 78.19 95 GLU A N 1
ATOM 785 C CA . GLU A 1 95 ? 13.733 -6.455 -12.540 1.00 78.19 95 GLU A CA 1
ATOM 786 C C . GLU A 1 95 ? 13.729 -5.623 -11.241 1.00 78.19 95 GLU A C 1
ATOM 788 O O . GLU A 1 95 ? 12.700 -5.555 -10.557 1.00 78.19 95 GLU A O 1
ATOM 793 N N . PRO A 1 96 ? 14.857 -4.998 -10.854 1.00 85.44 96 PRO A N 1
ATOM 794 C CA . PRO A 1 96 ? 14.885 -4.133 -9.681 1.00 85.44 96 PRO A CA 1
ATOM 795 C C . PRO A 1 96 ? 13.820 -3.034 -9.790 1.00 85.44 96 PRO A C 1
ATOM 797 O O . PRO A 1 96 ? 13.880 -2.200 -10.694 1.00 85.44 96 PRO A O 1
ATOM 800 N N . LEU A 1 97 ? 12.851 -3.037 -8.874 1.00 90.88 97 LEU A N 1
ATOM 801 C CA . LEU A 1 97 ? 11.797 -2.027 -8.823 1.00 90.88 97 LEU A CA 1
ATOM 802 C C . LEU A 1 97 ? 1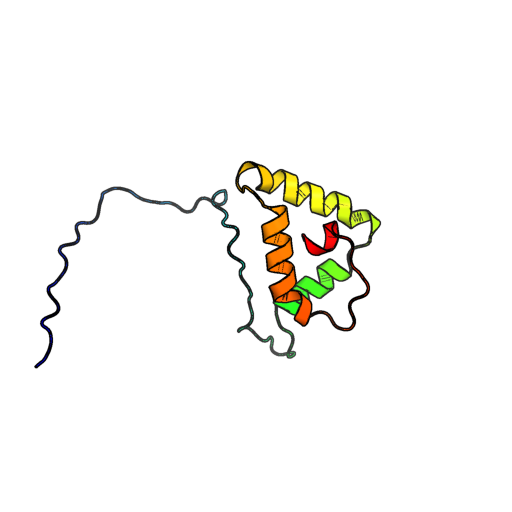2.299 -0.769 -8.107 1.00 90.88 97 LEU A C 1
ATOM 804 O O . LEU A 1 97 ? 13.190 -0.829 -7.255 1.00 90.88 97 LEU A O 1
ATOM 808 N N . SER A 1 98 ? 11.713 0.383 -8.433 1.00 93.94 98 SER A N 1
ATOM 809 C CA . SER A 1 98 ? 11.943 1.603 -7.661 1.00 93.94 98 SER A CA 1
ATOM 810 C C . SER A 1 98 ? 11.371 1.458 -6.241 1.00 93.94 98 SER A C 1
ATOM 812 O O . SER A 1 98 ? 10.331 0.817 -6.060 1.00 93.94 98 SER A O 1
ATOM 814 N N . PRO A 1 99 ? 12.002 2.065 -5.217 1.00 94.00 99 PRO A N 1
ATOM 815 C CA . PRO A 1 99 ? 11.498 2.013 -3.843 1.00 94.00 99 PRO A CA 1
ATOM 816 C C . PRO A 1 99 ? 10.055 2.514 -3.702 1.00 94.00 99 PRO A C 1
ATOM 818 O O . PRO A 1 99 ? 9.300 2.035 -2.865 1.00 94.00 99 PRO A O 1
ATOM 821 N N . GLU A 1 100 ? 9.653 3.493 -4.508 1.00 96.44 100 GLU A N 1
ATOM 822 C CA . GLU A 1 100 ? 8.290 4.010 -4.560 1.00 96.44 100 GLU A CA 1
ATOM 823 C C . GLU A 1 100 ? 7.306 2.954 -5.071 1.00 96.44 100 GLU A C 1
ATOM 825 O O . GLU A 1 100 ? 6.233 2.805 -4.492 1.00 96.44 100 GLU A O 1
ATOM 830 N N . ARG A 1 101 ? 7.684 2.173 -6.092 1.00 95.81 101 ARG A N 1
ATOM 831 C CA . ARG A 1 101 ? 6.857 1.079 -6.616 1.00 95.81 101 ARG A CA 1
ATOM 832 C C . ARG A 1 101 ? 6.753 -0.085 -5.631 1.00 95.81 101 ARG A C 1
ATOM 834 O O . ARG A 1 101 ? 5.690 -0.683 -5.540 1.00 95.81 101 ARG A O 1
ATOM 841 N N . GLU A 1 102 ? 7.803 -0.378 -4.861 1.00 94.81 102 GLU A N 1
ATOM 842 C CA . GLU A 1 102 ? 7.736 -1.371 -3.773 1.00 94.81 102 GLU A CA 1
ATOM 843 C C . GLU A 1 102 ? 6.792 -0.947 -2.632 1.00 94.81 102 GLU A C 1
ATOM 845 O O . GLU A 1 102 ? 6.344 -1.787 -1.858 1.00 94.81 102 GLU A O 1
ATOM 850 N N . ARG A 1 103 ? 6.473 0.347 -2.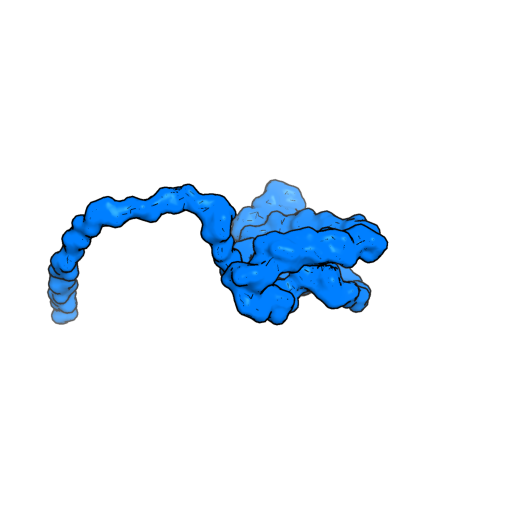504 1.00 95.38 103 ARG A N 1
ATOM 851 C CA . ARG A 1 103 ? 5.576 0.876 -1.460 1.00 95.38 103 ARG A CA 1
ATOM 852 C C . ARG A 1 103 ? 4.121 1.042 -1.921 1.00 95.38 103 ARG A C 1
ATOM 854 O O . ARG A 1 103 ? 3.303 1.508 -1.125 1.00 95.38 103 ARG A O 1
ATOM 861 N N . LEU A 1 104 ? 3.796 0.679 -3.165 1.00 92.44 104 LEU A N 1
ATOM 862 C CA . LEU A 1 104 ? 2.430 0.657 -3.712 1.00 92.44 104 LEU A CA 1
ATOM 863 C C . LEU A 1 104 ? 1.785 -0.726 -3.551 1.00 92.44 104 LEU A C 1
ATOM 865 O O . LEU A 1 104 ? 0.587 -0.760 -3.182 1.00 92.44 104 LEU A O 1
#

Foldseek 3Di:
DDDDPDDDDDDDDPDDDDDDVLPDDLDDDQQAPDQDPVRDGPLLVVLVVLVPDDPVCLVVVLVVVCVSPVVPDDPLLVSLLVVLVVRVVSDDPDDDDDSSSSSD

Radius of gyration: 20.21 Å; chains: 1; bounding box: 39×47×52 Å

pLDDT: mean 86.73, std 11.78, range [42.47, 97.75]